Protein AF-A0A1F7XKD0-F1 (afdb_monomer)

Foldseek 3Di:
DDDDDPVSLVVVLVVLVVVLVVLVVVLVVLVVVLVVVVVDPDDPVVNVVSVVVNVVSVVSNVVSVVVNVVSVVVPPPD

pLDDT: mean 78.54, std 14.22, range [40.25, 94.0]

Solvent-accessible surface area (backbone atoms only — not comparable to full-atom values): 4488 Å² total; per-residue (Å²): 132,89,73,77,49,72,67,58,46,54,54,49,47,52,55,44,50,56,48,45,50,57,50,50,53,52,40,51,55,50,54,52,48,48,63,52,44,77,74,38,95,67,56,70,71,60,56,49,52,51,50,52,54,46,52,54,44,51,52,53,46,49,53,47,50,51,51,47,49,54,57,51,68,71,48,74,89,124

Radius of gyration: 17.49 Å; Cα contacts (8 Å, |Δi|>4): 28; chains: 1; bounding box: 40×23×45 Å

Structure (mmCIF, N/CA/C/O backbone):
data_AF-A0A1F7XKD0-F1
#
_entry.id   AF-A0A1F7XKD0-F1
#
loop_
_atom_site.group_PDB
_atom_site.id
_atom_site.type_symbol
_atom_site.label_atom_id
_atom_site.label_alt_id
_atom_site.label_comp_id
_atom_site.label_asym_id
_atom_site.label_entity_id
_atom_site.label_seq_id
_atom_site.pdbx_PDB_ins_code
_atom_site.Cartn_x
_atom_site.Cartn_y
_atom_site.Cartn_z
_atom_site.occupancy
_atom_site.B_iso_or_equiv
_atom_site.auth_seq_id
_atom_site.auth_comp_id
_atom_site.auth_asym_id
_atom_site.auth_atom_id
_atom_site.pdbx_PDB_model_num
ATOM 1 N N . MET A 1 1 ? -20.219 -14.393 15.043 1.00 47.69 1 MET A N 1
ATOM 2 C CA . MET A 1 1 ? -19.520 -13.246 14.421 1.00 47.69 1 MET A CA 1
ATOM 3 C C . MET A 1 1 ? -18.424 -12.803 15.373 1.00 47.69 1 MET A C 1
ATOM 5 O O . MET A 1 1 ? -18.748 -12.298 16.440 1.00 47.69 1 MET A O 1
ATOM 9 N N . ILE A 1 2 ? -17.156 -13.062 15.052 1.00 54.81 2 ILE A N 1
ATOM 10 C CA . ILE A 1 2 ? -16.031 -12.620 15.886 1.00 54.81 2 ILE A CA 1
ATOM 11 C C . ILE A 1 2 ? -15.863 -11.120 15.621 1.00 54.81 2 ILE A C 1
ATOM 13 O O . ILE A 1 2 ? -15.435 -10.724 14.540 1.00 54.81 2 ILE A O 1
ATOM 17 N N . LYS A 1 3 ? -16.303 -10.275 16.558 1.00 62.41 3 LYS A N 1
ATOM 18 C CA . LYS A 1 3 ? -15.990 -8.843 16.524 1.00 62.41 3 LYS A CA 1
ATOM 19 C C . LYS A 1 3 ? -14.528 -8.714 16.943 1.00 62.41 3 LYS A C 1
ATOM 21 O O . LYS A 1 3 ? -14.216 -9.109 18.061 1.00 62.41 3 LYS A O 1
ATOM 26 N N . LEU A 1 4 ? -13.660 -8.186 16.073 1.00 63.97 4 LEU A N 1
ATOM 27 C CA . LEU A 1 4 ? -12.317 -7.779 16.502 1.00 63.97 4 LEU A CA 1
ATOM 28 C C . LEU A 1 4 ? -12.455 -6.834 17.699 1.00 63.97 4 LEU A C 1
ATOM 30 O O . LEU A 1 4 ? -13.258 -5.891 17.660 1.00 63.97 4 LEU A O 1
ATOM 34 N N . THR A 1 5 ? -11.671 -7.089 18.739 1.00 78.44 5 THR A N 1
ATOM 35 C CA . THR A 1 5 ? -11.572 -6.201 19.896 1.00 78.44 5 THR A CA 1
ATOM 36 C C . THR A 1 5 ? -10.914 -4.875 19.496 1.00 78.44 5 THR A C 1
ATOM 38 O O . THR A 1 5 ? -10.266 -4.766 18.452 1.00 78.44 5 THR A O 1
ATOM 41 N N . LYS A 1 6 ? -11.110 -3.827 20.305 1.00 77.88 6 LYS A N 1
ATOM 42 C CA . LYS A 1 6 ? -10.550 -2.493 20.031 1.00 77.88 6 LYS A CA 1
ATOM 43 C C . LYS A 1 6 ? -9.016 -2.532 19.930 1.00 77.88 6 LYS A C 1
ATOM 45 O O . LYS A 1 6 ? -8.470 -1.964 18.993 1.00 77.88 6 LYS A O 1
ATOM 50 N N . GLU A 1 7 ? -8.353 -3.277 20.816 1.00 81.38 7 GLU A N 1
ATOM 51 C CA . GLU A 1 7 ? -6.894 -3.465 20.797 1.00 81.38 7 GLU A CA 1
ATOM 52 C C . GLU A 1 7 ? -6.409 -4.203 19.543 1.00 81.38 7 GLU A C 1
ATOM 54 O O . GLU A 1 7 ? -5.425 -3.798 18.927 1.00 81.38 7 GLU A O 1
ATOM 59 N N . GLU A 1 8 ? -7.109 -5.256 19.109 1.00 83.19 8 GLU A N 1
ATOM 60 C CA . GLU A 1 8 ? -6.749 -5.975 17.878 1.00 83.19 8 GLU A CA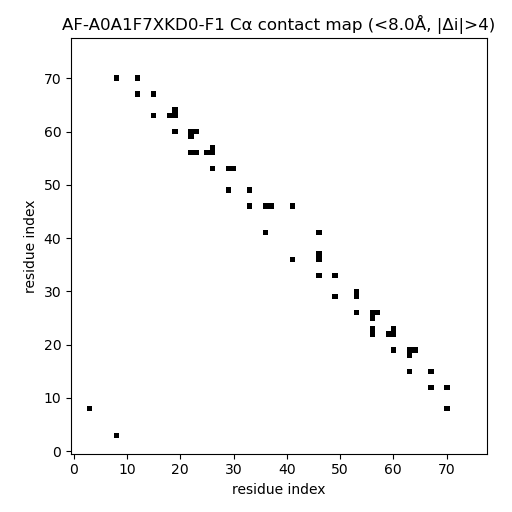 1
ATOM 61 C C . GLU A 1 8 ? -6.903 -5.092 16.637 1.00 83.19 8 GLU A C 1
ATOM 63 O O . GLU A 1 8 ? -6.097 -5.184 15.709 1.00 83.19 8 GLU A O 1
ATOM 68 N N . LYS A 1 9 ? -7.912 -4.211 16.618 1.00 80.88 9 LYS A N 1
ATOM 69 C CA . LYS A 1 9 ? -8.072 -3.223 15.546 1.00 80.88 9 LYS A CA 1
ATOM 70 C C . LYS A 1 9 ? -6.952 -2.193 15.545 1.00 80.88 9 LYS A C 1
ATOM 72 O O . LYS A 1 9 ? -6.395 -1.946 14.484 1.00 80.88 9 LYS A O 1
ATOM 77 N N . GLU A 1 10 ? -6.620 -1.614 16.696 1.00 85.38 10 GLU A N 1
ATOM 78 C CA . GLU A 1 10 ? -5.543 -0.622 16.811 1.00 85.38 10 GLU A 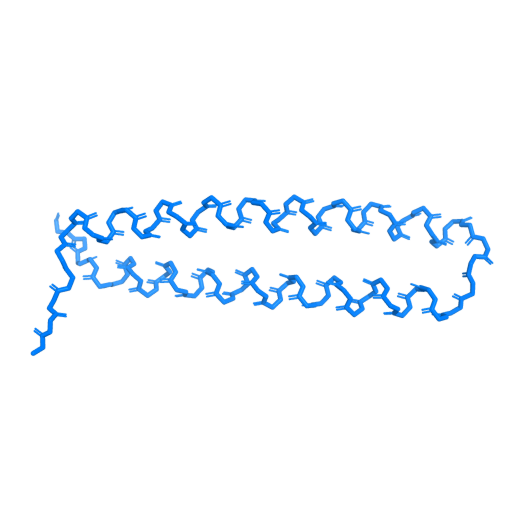CA 1
ATOM 79 C C . GLU A 1 10 ? -4.195 -1.218 16.395 1.00 85.38 10 GLU A C 1
ATOM 81 O O . GLU A 1 10 ? -3.467 -0.620 15.603 1.00 85.38 10 GLU A O 1
ATOM 86 N N . LYS A 1 11 ? -3.900 -2.448 16.834 1.00 88.75 11 LYS A N 1
ATOM 87 C CA . LYS A 1 11 ? -2.705 -3.176 16.400 1.00 88.75 11 LYS A CA 1
ATOM 88 C C . LYS A 1 11 ? -2.695 -3.393 14.887 1.00 88.75 11 LYS A C 1
ATOM 90 O O . LYS A 1 11 ? -1.675 -3.164 14.243 1.00 88.75 11 LYS A O 1
ATOM 95 N N . LYS A 1 12 ? -3.830 -3.797 14.310 1.00 87.69 12 LYS A N 1
ATOM 96 C CA . LYS A 1 12 ? -3.940 -4.041 12.869 1.00 87.69 12 LYS A CA 1
ATOM 97 C C . LYS A 1 12 ? -3.827 -2.759 12.039 1.00 87.69 12 LYS A C 1
ATOM 99 O O . LYS A 1 12 ? -3.190 -2.786 10.991 1.00 87.69 12 LYS A O 1
ATOM 104 N N . ILE A 1 13 ? -4.394 -1.647 12.509 1.00 88.38 13 ILE A N 1
ATOM 105 C CA . ILE A 1 13 ? -4.230 -0.324 11.891 1.00 88.38 13 ILE A CA 1
ATOM 106 C C . ILE A 1 13 ? -2.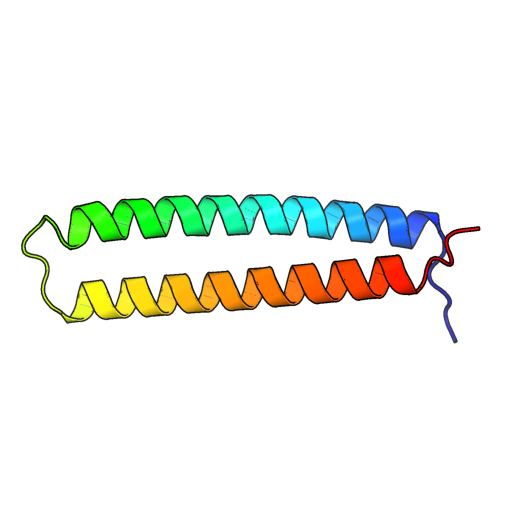748 0.046 11.871 1.00 88.38 13 ILE A C 1
ATOM 108 O O . ILE A 1 13 ? -2.216 0.318 10.800 1.00 88.38 13 ILE A O 1
ATOM 112 N N . LYS A 1 14 ? -2.058 -0.065 13.010 1.00 90.44 14 LYS A N 1
ATOM 113 C CA . LYS A 1 14 ? -0.626 0.234 13.099 1.00 90.44 14 LYS A CA 1
ATOM 114 C C . LYS A 1 14 ? 0.217 -0.634 12.156 1.00 90.44 14 LYS A C 1
ATOM 116 O O . LYS A 1 14 ? 1.077 -0.125 11.446 1.00 90.44 14 LYS A O 1
ATOM 121 N N . GLU A 1 15 ? -0.059 -1.938 12.087 1.00 92.00 15 GLU A N 1
ATOM 122 C CA . GLU A 1 15 ? 0.625 -2.845 11.152 1.00 92.00 15 GLU A CA 1
ATOM 123 C C . GLU A 1 15 ? 0.391 -2.468 9.678 1.00 92.00 15 GLU A C 1
ATOM 125 O O . GLU A 1 15 ? 1.277 -2.639 8.836 1.00 92.00 15 GLU A O 1
ATOM 130 N N . LEU A 1 16 ? -0.808 -1.987 9.341 1.00 90.12 16 LEU A N 1
ATOM 131 C CA . LEU A 1 16 ? -1.141 -1.527 7.994 1.00 90.12 16 LEU A CA 1
ATOM 132 C C . LEU A 1 16 ? -0.494 -0.174 7.676 1.00 90.12 16 LEU A C 1
ATOM 134 O O . LEU A 1 16 ? -0.018 -0.001 6.558 1.00 90.12 16 LEU A O 1
ATOM 138 N N . GLU A 1 17 ? -0.407 0.742 8.639 1.00 90.12 17 GLU A N 1
ATOM 139 C CA . GLU A 1 17 ? 0.309 2.017 8.507 1.00 90.12 17 GLU A CA 1
ATOM 140 C C . GLU A 1 17 ? 1.811 1.799 8.277 1.00 90.12 17 GLU A C 1
ATOM 142 O O . GLU A 1 17 ? 2.370 2.338 7.322 1.00 90.12 17 GLU A O 1
ATOM 147 N N . GLU A 1 18 ? 2.453 0.924 9.059 1.00 93.50 18 GLU A N 1
ATOM 148 C CA . GLU A 1 18 ? 3.867 0.562 8.866 1.00 93.50 18 GLU A CA 1
ATOM 149 C C . GLU A 1 18 ? 4.106 -0.082 7.486 1.00 93.50 18 GLU A C 1
ATOM 151 O O . GLU A 1 18 ? 5.098 0.193 6.800 1.00 93.50 18 GLU A O 1
ATOM 156 N N . LYS A 1 19 ? 3.178 -0.934 7.024 1.00 90.38 19 LYS A N 1
ATOM 157 C CA . LYS A 1 19 ? 3.233 -1.495 5.664 1.00 90.38 19 LYS A CA 1
ATOM 158 C C . LYS A 1 19 ? 3.065 -0.406 4.608 1.00 90.38 19 LYS A C 1
ATOM 160 O O . LYS A 1 19 ? 3.807 -0.416 3.624 1.00 90.38 19 LYS A O 1
ATOM 165 N N . LEU A 1 20 ? 2.115 0.506 4.795 1.00 91.00 20 LEU A N 1
ATOM 166 C CA . LEU A 1 20 ? 1.845 1.609 3.880 1.00 91.00 20 LEU A CA 1
ATOM 167 C C . LEU A 1 20 ? 3.087 2.482 3.701 1.00 91.00 20 LEU A C 1
ATOM 169 O O . LEU A 1 20 ? 3.460 2.771 2.563 1.00 91.00 20 LEU A O 1
ATOM 173 N N . GLU A 1 21 ? 3.749 2.845 4.797 1.00 92.56 21 GLU A N 1
ATOM 174 C CA . GLU A 1 21 ? 4.996 3.608 4.786 1.00 92.56 21 GLU A CA 1
ATOM 175 C C . GLU A 1 21 ? 6.082 2.864 4.001 1.00 92.56 2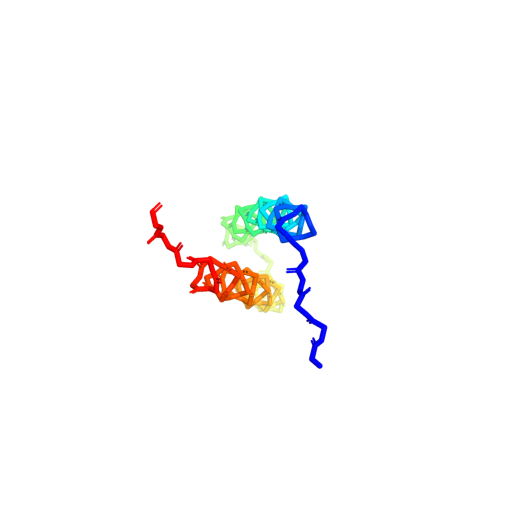1 GLU A C 1
ATOM 177 O O . GLU A 1 21 ? 6.600 3.374 3.005 1.00 92.56 21 GLU A O 1
ATOM 182 N N . LYS A 1 22 ? 6.331 1.593 4.340 1.0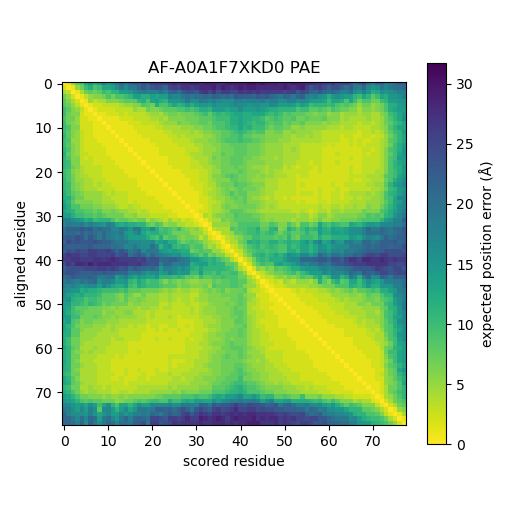0 92.19 22 LYS A N 1
ATOM 183 C CA . LYS A 1 22 ? 7.336 0.758 3.666 1.00 92.19 22 LYS A CA 1
ATOM 184 C C . LYS A 1 22 ? 7.098 0.620 2.160 1.00 92.19 22 LYS A C 1
ATOM 186 O O . LYS A 1 22 ? 8.051 0.643 1.376 1.00 92.19 22 LYS A O 1
ATOM 191 N N . TYR A 1 23 ? 5.853 0.419 1.731 1.00 90.00 23 TYR A N 1
ATOM 192 C CA . TYR A 1 23 ? 5.529 0.308 0.308 1.00 90.00 23 TYR A CA 1
ATOM 193 C C . TYR A 1 23 ? 5.589 1.663 -0.403 1.00 90.00 23 TYR A C 1
ATOM 195 O O . TYR A 1 23 ? 6.057 1.717 -1.542 1.00 90.00 23 TYR A O 1
ATOM 203 N N . SER A 1 24 ? 5.217 2.751 0.272 1.00 88.94 24 SER A N 1
ATOM 204 C CA . SER A 1 24 ? 5.324 4.112 -0.264 1.00 88.94 24 SER A CA 1
ATOM 205 C C . SER A 1 24 ? 6.781 4.522 -0.475 1.00 88.94 24 SER A C 1
ATOM 207 O O . SER A 1 24 ? 7.126 5.035 -1.540 1.00 88.94 24 SER A O 1
ATOM 209 N N . GLU A 1 25 ? 7.673 4.209 0.468 1.00 91.56 25 GLU A N 1
ATOM 210 C CA . GLU A 1 25 ? 9.115 4.420 0.301 1.00 91.56 25 GLU A CA 1
ATOM 211 C C . GLU A 1 25 ? 9.692 3.605 -0.860 1.00 91.56 25 GLU A C 1
ATOM 213 O O . GLU A 1 25 ? 10.504 4.104 -1.643 1.00 91.56 25 GLU A O 1
ATOM 218 N N . LYS A 1 26 ? 9.282 2.336 -0.994 1.00 89.06 26 LYS A N 1
ATOM 219 C CA . LYS A 1 26 ? 9.695 1.487 -2.121 1.00 89.06 26 LYS A CA 1
ATOM 220 C C . LYS A 1 26 ? 9.228 2.059 -3.456 1.00 89.06 26 LYS A C 1
ATOM 222 O O . LYS A 1 26 ? 10.008 2.061 -4.408 1.00 89.06 26 LYS A O 1
ATOM 227 N N . LEU A 1 27 ? 7.992 2.555 -3.522 1.00 89.56 27 LEU A N 1
ATOM 228 C CA . LEU A 1 27 ? 7.452 3.205 -4.712 1.00 89.56 27 LEU A CA 1
ATOM 229 C C . LEU A 1 27 ? 8.245 4.472 -5.045 1.00 89.56 27 LEU A C 1
ATOM 231 O O . LEU A 1 27 ? 8.639 4.649 -6.194 1.00 89.56 27 LEU A O 1
ATOM 235 N N . ALA A 1 28 ? 8.544 5.310 -4.050 1.00 87.69 28 ALA A N 1
ATOM 236 C CA . ALA A 1 28 ? 9.351 6.514 -4.233 1.00 87.69 28 ALA A CA 1
ATOM 237 C C . ALA A 1 28 ? 10.754 6.179 -4.765 1.00 87.69 28 ALA A C 1
ATOM 239 O O . ALA A 1 28 ? 11.191 6.766 -5.753 1.00 87.69 28 ALA A O 1
ATOM 240 N N . LYS A 1 29 ? 11.428 5.174 -4.188 1.00 86.81 29 LYS A N 1
ATOM 241 C CA . LYS A 1 29 ? 12.738 4.693 -4.663 1.00 86.81 29 LYS A CA 1
ATOM 242 C C . LYS A 1 29 ? 12.680 4.184 -6.106 1.00 86.81 29 LYS A C 1
ATOM 244 O O . LYS A 1 29 ? 13.554 4.524 -6.899 1.00 86.81 29 LYS A O 1
ATOM 249 N N . LYS A 1 30 ? 11.647 3.415 -6.477 1.00 82.88 30 LYS A N 1
ATOM 250 C CA . LYS A 1 30 ? 11.473 2.933 -7.860 1.00 82.88 30 LYS A CA 1
ATOM 251 C C . LYS A 1 30 ? 11.144 4.058 -8.844 1.00 82.88 30 LYS A C 1
ATOM 253 O O . LYS A 1 30 ? 11.694 4.056 -9.939 1.00 82.88 30 LYS A O 1
ATOM 258 N N . LYS A 1 31 ? 10.320 5.041 -8.461 1.00 80.19 31 LYS A N 1
ATOM 259 C CA . LYS A 1 31 ? 10.017 6.221 -9.294 1.00 80.19 31 LYS A CA 1
ATOM 260 C C . LYS A 1 31 ? 11.240 7.120 -9.499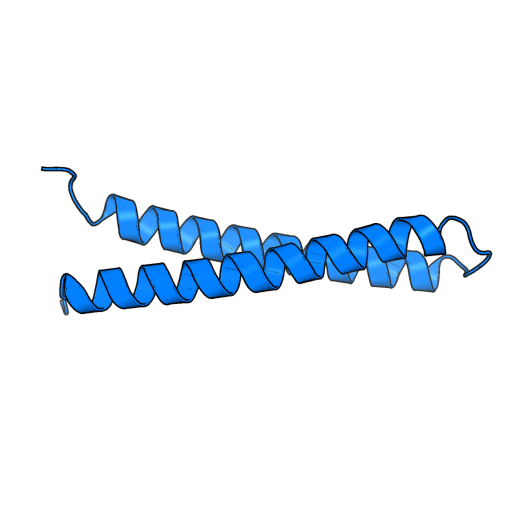 1.00 80.19 31 LYS A C 1
ATOM 262 O O . LYS A 1 31 ? 11.441 7.619 -10.601 1.00 80.19 31 LYS A O 1
ATOM 267 N N . LEU A 1 32 ? 12.080 7.285 -8.475 1.00 79.31 32 LEU A N 1
ATOM 268 C CA . LEU A 1 32 ? 13.373 7.965 -8.613 1.00 79.31 32 LEU A CA 1
ATOM 269 C C . LEU A 1 32 ? 14.286 7.214 -9.589 1.00 79.31 32 LEU A C 1
ATOM 271 O O . LEU A 1 32 ? 14.814 7.824 -10.515 1.00 79.31 32 LEU A O 1
ATOM 275 N N . GLY A 1 33 ? 14.377 5.886 -9.448 1.00 70.75 33 GLY A N 1
ATOM 276 C CA . GLY A 1 33 ? 15.082 5.024 -10.398 1.00 70.75 33 GLY A CA 1
ATOM 277 C C . GLY A 1 33 ? 14.558 5.178 -11.828 1.00 70.75 33 GLY A C 1
ATOM 278 O O . GLY A 1 33 ? 15.350 5.365 -12.741 1.00 70.75 33 GLY A O 1
ATOM 279 N N . TYR A 1 34 ? 13.238 5.214 -12.035 1.00 62.50 34 TYR A N 1
ATOM 280 C CA . TYR A 1 34 ? 12.627 5.467 -13.347 1.00 62.50 34 TYR A CA 1
ATOM 281 C C . TYR A 1 34 ? 13.109 6.789 -13.969 1.00 62.50 34 TYR A C 1
ATOM 283 O O . TYR A 1 34 ? 13.443 6.833 -15.150 1.00 62.50 34 TYR A O 1
ATOM 291 N N . GLY A 1 35 ? 13.227 7.858 -13.174 1.00 62.72 35 GLY A N 1
ATOM 292 C CA . GLY A 1 35 ? 13.742 9.151 -13.636 1.00 62.72 35 GLY A CA 1
ATOM 293 C C . GLY A 1 35 ? 15.220 9.146 -14.051 1.00 62.72 35 GLY A C 1
ATOM 294 O O . GLY A 1 35 ? 15.626 9.987 -14.858 1.00 62.72 35 GLY A O 1
ATOM 295 N N . ASP A 1 36 ? 16.025 8.222 -13.524 1.00 63.69 36 ASP A N 1
ATOM 296 C CA . ASP A 1 36 ? 17.427 8.023 -13.922 1.00 63.69 36 ASP A CA 1
ATOM 297 C C . ASP A 1 36 ? 17.565 7.036 -15.090 1.00 63.69 36 ASP A C 1
ATOM 299 O O . ASP A 1 36 ? 18.441 7.184 -15.945 1.00 63.69 36 ASP A O 1
ATOM 303 N N . VAL A 1 37 ? 16.653 6.071 -15.181 1.00 59.56 37 VAL A N 1
ATOM 304 C CA . VAL A 1 37 ? 16.591 5.075 -16.254 1.00 59.56 37 VAL A CA 1
ATOM 305 C C . VAL A 1 37 ? 16.070 5.670 -17.550 1.00 59.56 37 VAL A C 1
ATOM 307 O O . VAL A 1 37 ? 16.611 5.356 -18.591 1.00 59.56 37 VAL A O 1
ATOM 310 N N . VAL A 1 38 ? 15.116 6.599 -17.516 1.00 58.44 38 VAL A N 1
ATOM 311 C CA . VAL A 1 38 ? 14.731 7.368 -18.716 1.00 58.44 38 VAL A CA 1
ATOM 312 C C . VAL A 1 38 ? 15.877 8.280 -19.187 1.00 58.44 38 VAL A C 1
ATOM 314 O O . VAL A 1 38 ? 15.983 8.595 -20.370 1.00 58.44 38 VAL A O 1
ATOM 317 N N . ARG A 1 39 ? 16.769 8.700 -18.275 1.00 60.69 39 ARG A N 1
ATOM 318 C CA . ARG A 1 39 ? 17.953 9.519 -18.597 1.00 60.69 39 ARG A CA 1
ATOM 319 C C . ARG A 1 39 ? 19.134 8.709 -19.131 1.00 60.69 39 ARG A C 1
ATOM 321 O O . ARG A 1 39 ? 20.009 9.281 -19.780 1.00 60.69 39 ARG A O 1
ATOM 328 N N . THR A 1 40 ? 19.178 7.407 -18.875 1.00 58.62 40 THR A N 1
ATOM 329 C CA . THR A 1 40 ? 20.231 6.505 -19.349 1.00 58.62 40 THR A CA 1
ATOM 330 C C . THR A 1 40 ? 19.665 5.572 -20.419 1.00 58.62 40 THR A C 1
ATOM 332 O O . THR A 1 40 ? 18.491 5.262 -20.448 1.00 58.62 40 THR A O 1
ATOM 335 N N . ARG A 1 41 ? 20.469 5.170 -21.399 1.00 60.47 41 ARG A N 1
ATOM 336 C CA . ARG A 1 41 ? 20.011 4.558 -22.665 1.00 60.47 41 ARG A CA 1
ATOM 337 C C . ARG A 1 41 ? 19.516 3.097 -22.537 1.00 60.47 41 ARG A C 1
ATOM 339 O O . ARG A 1 41 ? 19.753 2.300 -23.441 1.00 60.47 41 ARG A O 1
ATOM 346 N N . PHE A 1 42 ? 18.917 2.709 -21.412 1.00 59.03 42 PHE A N 1
ATOM 347 C CA . PHE A 1 42 ? 18.374 1.364 -21.218 1.00 59.03 42 PHE A CA 1
ATOM 348 C C . PHE A 1 42 ? 17.075 1.221 -22.025 1.00 59.03 42 PHE A C 1
ATOM 350 O O . PHE A 1 42 ? 16.202 2.078 -21.951 1.00 59.03 42 PHE A O 1
ATOM 357 N N . GLY A 1 43 ? 16.991 0.180 -22.857 1.00 61.47 43 GLY A N 1
ATOM 358 C CA . GLY A 1 43 ? 15.901 -0.004 -23.821 1.00 61.47 43 GLY A CA 1
ATOM 359 C C . GLY A 1 43 ? 14.535 -0.302 -23.193 1.00 61.47 43 GLY A C 1
ATOM 360 O O . GLY A 1 43 ? 14.442 -0.650 -22.015 1.00 61.47 43 GLY A O 1
ATOM 361 N N . ASP A 1 44 ? 13.501 -0.221 -24.036 1.00 65.44 44 ASP A N 1
ATOM 362 C CA . ASP A 1 44 ? 12.063 -0.261 -23.708 1.00 65.44 44 ASP A CA 1
ATOM 363 C C . ASP A 1 44 ? 11.656 -1.350 -22.691 1.00 65.44 44 ASP A C 1
ATOM 365 O O . ASP A 1 44 ? 10.831 -1.119 -21.808 1.00 65.44 44 ASP A O 1
ATOM 369 N N . SER A 1 45 ? 12.309 -2.516 -22.723 1.00 69.25 45 SER A N 1
ATOM 370 C CA . SER A 1 45 ? 12.023 -3.627 -21.804 1.00 69.25 45 SER A CA 1
ATOM 371 C C . SER A 1 45 ? 12.275 -3.305 -20.325 1.00 69.25 45 SER A C 1
ATOM 373 O O . SER A 1 45 ? 11.583 -3.846 -19.464 1.00 69.25 45 SER A O 1
ATOM 375 N N . TYR A 1 46 ? 13.260 -2.462 -20.001 1.00 70.44 46 TYR A N 1
ATOM 376 C CA . TYR A 1 46 ? 13.562 -2.121 -18.608 1.00 70.44 46 TYR A CA 1
ATOM 377 C C . TYR A 1 46 ? 12.635 -1.017 -18.082 1.00 70.44 46 TYR A C 1
ATOM 379 O O . TYR A 1 46 ? 12.233 -1.055 -16.918 1.00 70.44 46 TYR A O 1
ATOM 387 N N . SER A 1 47 ? 12.221 -0.079 -18.941 1.00 74.25 47 SER A N 1
ATOM 388 C CA . SER A 1 47 ? 11.177 0.895 -18.601 1.00 74.25 47 SER A CA 1
ATOM 389 C C . SER A 1 47 ? 9.817 0.236 -18.385 1.00 74.25 47 SER A C 1
ATOM 391 O O . SER A 1 47 ? 9.121 0.613 -17.442 1.00 74.25 47 SER A O 1
ATOM 393 N N . ASP A 1 48 ? 9.466 -0.774 -19.185 1.00 80.12 48 ASP A N 1
ATOM 394 C CA . ASP A 1 48 ? 8.209 -1.514 -19.031 1.00 80.12 48 ASP A CA 1
ATOM 395 C C . ASP A 1 48 ? 8.184 -2.293 -17.713 1.00 80.12 48 ASP A C 1
ATOM 397 O O . ASP A 1 48 ? 7.239 -2.172 -16.937 1.00 80.12 48 ASP A O 1
ATOM 401 N N . GLN A 1 49 ? 9.275 -2.991 -17.382 1.00 81.25 49 GLN A N 1
ATOM 402 C CA . GLN A 1 49 ? 9.379 -3.713 -16.114 1.00 81.25 49 GLN A CA 1
ATOM 403 C C . GLN A 1 49 ? 9.311 -2.775 -14.899 1.00 81.25 49 GLN A C 1
ATOM 405 O O . GLN A 1 49 ? 8.653 -3.080 -13.904 1.00 81.25 49 GLN A O 1
ATOM 410 N N . LEU A 1 50 ? 9.966 -1.611 -14.966 1.00 81.12 50 LEU A N 1
ATOM 411 C CA . LEU A 1 50 ? 9.875 -0.615 -13.898 1.00 81.12 50 LEU A CA 1
ATOM 412 C C . LEU A 1 50 ? 8.460 -0.050 -13.765 1.00 81.12 50 LEU A C 1
ATOM 414 O O . LEU A 1 50 ? 7.998 0.150 -12.641 1.00 81.12 50 LEU A O 1
ATOM 418 N N . ARG A 1 51 ? 7.773 0.189 -14.886 1.00 83.12 51 ARG A N 1
ATOM 419 C CA . ARG A 1 51 ? 6.382 0.647 -14.902 1.00 83.12 51 ARG A CA 1
ATOM 420 C C . ARG A 1 51 ? 5.463 -0.386 -14.255 1.00 83.12 51 ARG A C 1
ATOM 422 O O . ARG A 1 51 ? 4.698 -0.026 -13.359 1.00 83.12 51 ARG A O 1
ATOM 429 N N . ASP A 1 52 ? 5.579 -1.650 -14.640 1.00 87.12 52 ASP A N 1
ATOM 430 C CA . ASP A 1 52 ? 4.788 -2.745 -14.076 1.00 87.12 52 ASP A CA 1
ATOM 431 C C . ASP A 1 52 ? 5.035 -2.906 -12.573 1.00 87.12 52 ASP A C 1
ATOM 433 O O . ASP A 1 52 ? 4.085 -2.976 -11.789 1.00 87.12 52 ASP A O 1
ATOM 437 N N . ASP A 1 53 ? 6.296 -2.838 -12.141 1.00 86.25 53 ASP A N 1
ATOM 438 C CA . ASP A 1 53 ? 6.659 -2.862 -10.724 1.00 86.25 53 ASP A CA 1
ATOM 439 C C . ASP A 1 53 ? 6.061 -1.677 -9.946 1.00 86.25 53 ASP A C 1
ATOM 441 O O . ASP A 1 53 ? 5.621 -1.838 -8.803 1.00 86.25 53 ASP A O 1
ATOM 445 N N . THR A 1 54 ? 6.052 -0.472 -10.529 1.00 87.69 54 THR A N 1
ATOM 446 C CA . THR A 1 54 ? 5.429 0.698 -9.889 1.00 87.69 54 THR A CA 1
ATOM 447 C C . THR A 1 54 ? 3.911 0.566 -9.809 1.00 87.69 54 THR A C 1
ATOM 449 O O . THR A 1 54 ? 3.350 0.851 -8.752 1.00 87.69 54 THR A O 1
ATOM 452 N N . ASN A 1 55 ? 3.260 0.056 -10.857 1.00 89.69 55 ASN A N 1
ATOM 453 C CA . ASN A 1 55 ? 1.819 -0.198 -10.866 1.00 89.69 55 ASN A CA 1
ATOM 454 C C . ASN A 1 55 ? 1.438 -1.238 -9.804 1.00 89.69 55 ASN A C 1
ATOM 456 O O . ASN A 1 55 ? 0.479 -1.049 -9.058 1.00 89.69 55 ASN A O 1
ATOM 460 N N . ALA A 1 56 ? 2.218 -2.316 -9.682 1.00 91.25 56 ALA A N 1
ATOM 461 C CA . ALA A 1 56 ? 1.998 -3.343 -8.669 1.00 91.25 56 ALA A CA 1
ATOM 462 C C . ALA A 1 56 ? 2.099 -2.774 -7.244 1.00 91.25 56 ALA A C 1
ATOM 464 O O . ALA A 1 56 ? 1.267 -3.079 -6.388 1.00 91.25 56 ALA A O 1
ATOM 465 N N . LEU A 1 57 ? 3.086 -1.911 -6.983 1.00 90.00 57 LEU A N 1
ATOM 466 C CA . LEU A 1 57 ? 3.223 -1.235 -5.690 1.00 90.00 57 LEU A CA 1
ATOM 467 C C . LEU A 1 57 ? 2.058 -0.281 -5.402 1.00 90.00 57 LEU A C 1
ATOM 469 O O . LEU A 1 57 ? 1.583 -0.237 -4.268 1.00 90.00 57 LEU A O 1
ATOM 473 N N . GLU A 1 58 ? 1.577 0.455 -6.405 1.00 91.19 58 GLU A N 1
ATOM 474 C 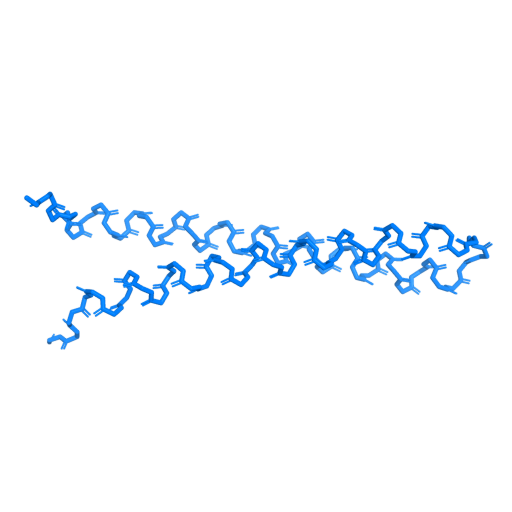CA . GLU A 1 58 ? 0.409 1.331 -6.264 1.00 91.19 58 GLU A CA 1
ATOM 475 C C . GLU A 1 58 ? -0.867 0.543 -5.946 1.00 91.19 58 GLU A C 1
ATOM 477 O O . GLU A 1 58 ? -1.626 0.947 -5.065 1.00 91.19 58 GLU A O 1
ATOM 482 N N . LEU A 1 59 ? -1.070 -0.619 -6.578 1.00 94.00 59 LEU A N 1
ATOM 483 C CA . LEU A 1 59 ? -2.190 -1.512 -6.266 1.00 94.00 59 LEU A CA 1
ATOM 484 C C . LEU A 1 59 ? -2.143 -2.005 -4.814 1.00 94.00 59 LEU A C 1
ATOM 486 O O . LEU A 1 59 ? -3.158 -1.965 -4.118 1.00 94.00 59 LEU A O 1
ATOM 490 N N . VAL A 1 60 ? -0.967 -2.416 -4.329 1.00 92.06 60 VAL A N 1
ATOM 491 C CA . VAL A 1 60 ? -0.788 -2.846 -2.931 1.00 92.06 60 VAL A CA 1
ATOM 492 C C . VAL A 1 60 ? -1.065 -1.695 -1.961 1.00 92.06 60 VAL A C 1
ATOM 494 O O . VAL A 1 60 ? -1.768 -1.881 -0.970 1.00 92.06 60 VAL A O 1
ATOM 497 N N . ILE A 1 61 ? -0.557 -0.495 -2.251 1.00 91.31 61 ILE A N 1
ATOM 498 C CA . ILE A 1 61 ? -0.801 0.705 -1.439 1.00 91.31 61 ILE A CA 1
ATOM 499 C C . ILE A 1 61 ? -2.295 1.033 -1.374 1.00 91.31 61 ILE A C 1
ATOM 501 O O . ILE A 1 61 ? -2.807 1.326 -0.293 1.00 91.31 61 ILE A O 1
ATOM 505 N N . ASN A 1 62 ? -2.998 0.977 -2.505 1.00 92.00 62 ASN A N 1
ATOM 506 C CA . ASN A 1 62 ? -4.431 1.257 -2.551 1.00 92.00 62 ASN A CA 1
ATOM 507 C C . ASN A 1 62 ? -5.229 0.220 -1.757 1.00 92.00 62 ASN A C 1
ATOM 509 O O . ASN A 1 62 ? -6.072 0.604 -0.953 1.00 92.00 62 ASN A O 1
ATOM 513 N N . SER A 1 63 ? -4.886 -1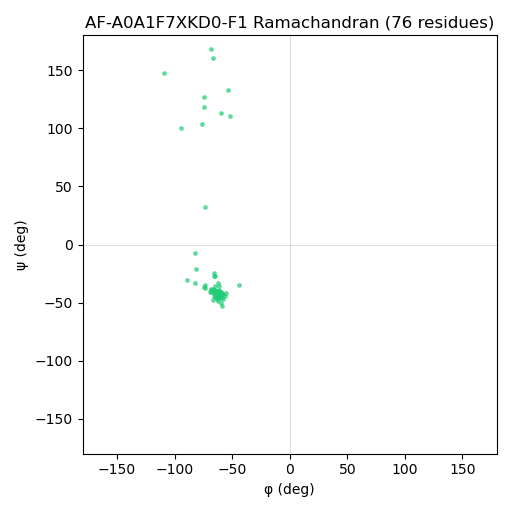.065 -1.875 1.00 92.56 63 SER A N 1
ATOM 514 C CA . SER A 1 63 ? -5.510 -2.126 -1.078 1.00 92.56 63 SER A CA 1
ATOM 515 C C . SER A 1 63 ? -5.317 -1.919 0.432 1.00 92.56 63 SER A C 1
ATOM 517 O O . SER A 1 63 ? -6.266 -2.066 1.199 1.00 92.56 63 SER A O 1
ATOM 519 N N . ILE A 1 64 ? -4.123 -1.499 0.869 1.00 90.31 64 ILE A N 1
ATOM 520 C CA . ILE A 1 64 ? -3.855 -1.184 2.283 1.00 90.31 64 ILE A CA 1
ATOM 521 C C . ILE A 1 64 ? -4.688 0.021 2.748 1.00 90.31 64 ILE A C 1
ATOM 523 O O . ILE A 1 64 ? -5.236 -0.001 3.849 1.00 90.31 64 ILE A O 1
ATOM 527 N N . LYS A 1 65 ? -4.812 1.068 1.921 1.00 89.19 65 LYS A N 1
ATOM 528 C CA . LYS A 1 65 ? -5.640 2.247 2.234 1.00 89.19 65 LYS A CA 1
ATOM 529 C C . LYS A 1 65 ? -7.120 1.895 2.354 1.00 89.19 65 LYS A C 1
ATOM 531 O O . LYS A 1 65 ? -7.780 2.390 3.262 1.00 89.19 65 LYS A O 1
ATOM 536 N N . GLU A 1 66 ? -7.630 1.043 1.471 1.00 91.31 66 GLU A N 1
ATOM 537 C CA . GLU A 1 66 ? -9.004 0.540 1.541 1.00 91.31 66 GLU A CA 1
ATOM 538 C C . GLU A 1 66 ? -9.237 -0.292 2.808 1.00 91.31 66 GLU A C 1
ATOM 540 O O . GLU A 1 66 ? -10.260 -0.126 3.471 1.00 91.31 66 GLU A O 1
ATOM 545 N N . GLU A 1 67 ? -8.278 -1.141 3.197 1.00 8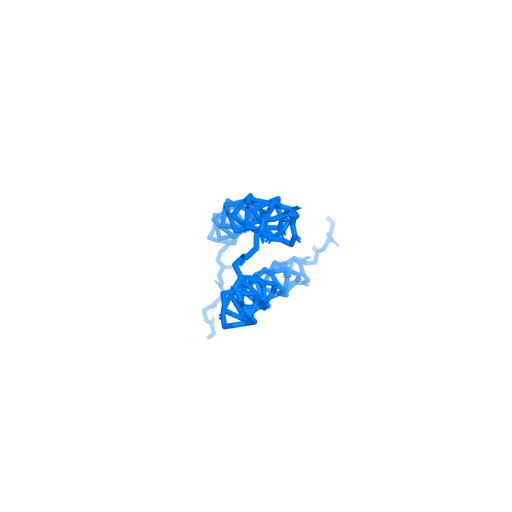8.56 67 GLU A N 1
ATOM 546 C CA . GLU A 1 67 ? -8.372 -1.914 4.440 1.00 88.56 67 GLU A CA 1
ATOM 547 C C . GLU A 1 67 ? -8.348 -1.003 5.680 1.00 88.56 67 GLU A C 1
ATOM 549 O O . GLU A 1 67 ? -9.138 -1.201 6.605 1.00 88.56 67 GLU A O 1
ATOM 554 N N . LEU A 1 68 ? -7.506 0.036 5.685 1.00 87.94 68 LEU A N 1
ATOM 555 C CA . LEU A 1 68 ? -7.478 1.057 6.739 1.00 87.94 68 LEU A CA 1
ATOM 556 C C . LEU A 1 68 ? -8.797 1.835 6.828 1.00 87.94 68 LEU A C 1
ATOM 558 O O . LEU A 1 68 ? -9.333 2.014 7.921 1.00 87.94 68 LEU A O 1
ATOM 562 N N . ASP A 1 69 ? -9.347 2.267 5.693 1.00 87.00 69 ASP A N 1
ATOM 563 C CA . ASP A 1 69 ? -10.630 2.972 5.635 1.00 87.00 69 ASP A CA 1
ATOM 564 C C . ASP A 1 69 ? -11.782 2.081 6.121 1.00 87.00 69 ASP A C 1
ATOM 566 O O . ASP A 1 69 ? -12.616 2.514 6.917 1.00 87.00 69 ASP A O 1
ATOM 570 N N . ALA A 1 70 ? -11.791 0.802 5.737 1.00 86.00 70 ALA A N 1
ATOM 571 C CA . ALA A 1 70 ? -12.753 -0.169 6.243 1.00 86.00 70 ALA A CA 1
ATOM 572 C C . ALA A 1 70 ? -12.625 -0.358 7.763 1.00 86.00 70 ALA A C 1
ATOM 574 O O . ALA A 1 70 ? -13.631 -0.361 8.470 1.00 86.00 70 ALA A O 1
ATOM 575 N N . LEU A 1 71 ? -11.406 -0.472 8.298 1.00 82.44 71 LEU A N 1
ATOM 576 C CA . LEU A 1 71 ? -11.186 -0.611 9.741 1.00 82.44 71 LEU A CA 1
ATOM 577 C C . LEU A 1 71 ? -11.634 0.635 10.518 1.00 82.44 71 LEU A C 1
ATOM 579 O O . LEU A 1 71 ? -12.286 0.484 11.558 1.00 82.44 71 LEU A O 1
ATOM 583 N N . ASN A 1 72 ? -11.365 1.831 9.986 1.00 76.75 72 ASN A N 1
ATOM 584 C CA . ASN A 1 72 ? -11.769 3.112 10.569 1.00 76.75 72 ASN A CA 1
ATOM 585 C C . ASN A 1 72 ? -13.285 3.336 10.498 1.00 76.75 72 ASN A C 1
ATOM 587 O O . ASN A 1 72 ? -13.881 3.746 11.488 1.00 76.75 72 ASN A O 1
ATOM 591 N N . LYS A 1 73 ? -13.951 2.982 9.392 1.00 70.44 73 LYS A N 1
ATOM 592 C CA . LYS A 1 73 ? -15.420 3.070 9.263 1.00 70.44 73 LYS A CA 1
ATOM 593 C C . LYS A 1 73 ? -16.172 2.138 10.215 1.00 70.44 73 LYS A C 1
ATOM 595 O O . LYS A 1 73 ? -17.307 2.424 10.589 1.00 70.44 73 LYS A O 1
ATOM 600 N N . VAL A 1 74 ? -15.561 1.024 10.626 1.00 57.16 74 VAL A N 1
ATOM 601 C CA . VAL A 1 74 ? -16.152 0.093 11.607 1.00 57.16 74 VAL A CA 1
ATOM 602 C C . VAL A 1 74 ? -15.917 0.580 13.049 1.00 57.16 74 VAL A C 1
ATOM 604 O O . VAL A 1 74 ? -16.447 -0.012 13.991 1.00 57.16 74 VAL A O 1
ATOM 607 N N . VAL A 1 75 ? -15.131 1.638 13.269 1.00 50.88 75 VAL A N 1
ATOM 608 C CA . VAL A 1 75 ? -15.103 2.364 14.544 1.00 50.88 75 VAL A CA 1
ATOM 609 C C . VAL A 1 75 ? -16.072 3.539 14.403 1.00 50.88 75 VAL A C 1
ATOM 611 O O . VAL A 1 75 ? -15.723 4.537 13.780 1.00 50.88 75 VAL A O 1
ATOM 614 N N . PRO A 1 76 ? -17.310 3.454 14.925 1.00 45.94 76 PRO A N 1
ATOM 615 C CA . PRO A 1 76 ? -18.152 4.636 14.986 1.00 45.94 76 PRO A CA 1
ATOM 616 C C . PRO A 1 76 ? -17.416 5.667 15.842 1.00 45.94 76 PRO A C 1
ATOM 618 O O . PRO A 1 76 ? -17.215 5.438 17.035 1.00 45.94 76 PRO A O 1
ATOM 621 N N . ASN A 1 77 ? -16.984 6.766 15.218 1.00 44.66 77 ASN A N 1
ATOM 622 C CA . ASN A 1 77 ? -16.596 7.976 15.931 1.00 44.66 77 ASN A CA 1
ATOM 623 C C . ASN A 1 77 ? -17.763 8.310 16.865 1.00 44.66 77 ASN A C 1
ATOM 625 O O . ASN A 1 77 ? -18.865 8.604 16.396 1.00 44.66 77 ASN A O 1
ATOM 629 N N . LYS A 1 78 ? -17.542 8.163 18.166 1.00 40.25 78 LYS A N 1
ATOM 630 C CA . LYS A 1 78 ? -18.511 8.474 19.206 1.00 40.25 78 LYS A CA 1
ATOM 631 C C . LYS A 1 78 ? -17.885 9.466 20.161 1.00 40.25 78 LYS A C 1
ATOM 633 O O . LYS A 1 78 ? -16.709 9.237 20.520 1.00 40.25 78 LYS A O 1
#

Mean predicted aligned error: 8.56 Å

Organism: NCBI:txid1802485

Nearest PDB structures (foldseek):
  5j0k-assembly1_B  TM=9.718E-01  e=3.859E-01  synthetic construct
  8cwy-assembly1_R  TM=9.516E-01  e=3.617E-01  synthetic construct
  8cwy-assembly1_L  TM=9.512E-01  e=4.116E-01  synthetic construct
  8cwy-assembly1_H  TM=9.523E-01  e=4.685E-01  synthetic construct
  5j0k-assembly1_A  TM=9.510E-01  e=4.999E-01  synthetic construct

Sequence (78 aa):
MIKLTKEEKEKKIKELEEKLEKYSEKLAKKKLGYGDVVRTRFGDSYSDQLRDDTNALELVINSIKEELDALNKVVPNK

Secondary structure (DSSP, 8-state):
--PPPHHHHHHHHHHHHHHHHHHHHHHHHHHHHHHHHTTTT--HHHHHHHHHHHHHHHHHHHHHHHHHHHHHHTS---